Protein AF-Q18H77-F1 (afdb_monomer_lite)

Foldseek 3Di:
DPLWKKKWFWPFQDPVDDPRGRIAIASDWDDPDQWIWTQHPVRDTDIDGPVGTDDMGIDD

Structure (mmCIF, N/CA/C/O backbone):
data_AF-Q18H77-F1
#
_entry.id   AF-Q18H77-F1
#
loop_
_atom_site.group_PDB
_atom_site.id
_atom_site.type_symbol
_atom_site.label_atom_id
_atom_site.label_alt_id
_atom_site.label_comp_id
_atom_site.label_asym_id
_atom_site.label_entity_id
_atom_site.label_seq_id
_atom_site.pdbx_PDB_ins_code
_atom_site.Cartn_x
_atom_site.Cartn_y
_atom_site.Cartn_z
_atom_site.occupancy
_atom_site.B_iso_or_equiv
_atom_site.auth_seq_id
_atom_site.auth_comp_id
_atom_site.auth_asym_id
_atom_site.auth_atom_id
_atom_site.pdbx_PDB_model_num
ATOM 1 N N . MET A 1 1 ? 9.529 1.308 -19.714 1.00 42.91 1 MET A N 1
ATOM 2 C CA . MET A 1 1 ? 8.734 0.435 -18.831 1.00 42.91 1 MET A CA 1
ATOM 3 C C . MET A 1 1 ? 7.852 1.409 -18.089 1.00 42.91 1 MET A C 1
ATOM 5 O O . MET A 1 1 ? 8.404 2.417 -17.671 1.00 42.91 1 MET A O 1
ATOM 9 N N . ALA A 1 2 ? 6.527 1.264 -18.150 1.00 48.34 2 ALA A N 1
ATOM 10 C CA . ALA A 1 2 ? 5.649 2.229 -17.492 1.00 48.34 2 ALA A CA 1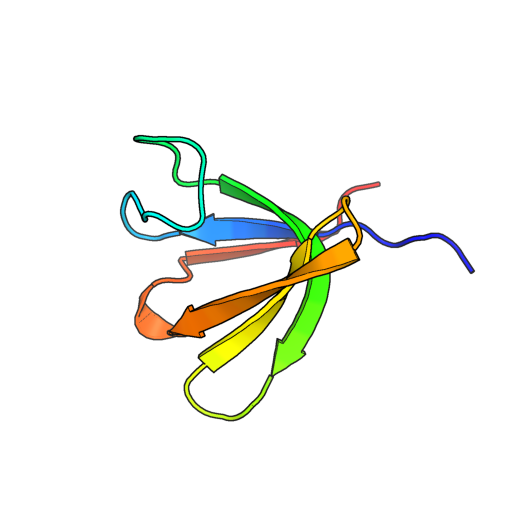
ATOM 11 C C . ALA A 1 2 ? 6.046 2.283 -16.013 1.00 48.34 2 ALA A C 1
ATOM 13 O O . ALA A 1 2 ? 6.299 1.230 -15.431 1.00 48.34 2 ALA A O 1
ATOM 14 N N . ASP A 1 3 ? 6.198 3.486 -15.465 1.00 61.06 3 ASP A N 1
ATOM 15 C CA . ASP A 1 3 ? 6.330 3.692 -14.027 1.00 61.06 3 ASP A CA 1
ATOM 16 C C . ASP A 1 3 ? 5.001 3.239 -13.401 1.00 61.06 3 ASP A C 1
ATOM 18 O O . ASP A 1 3 ? 4.064 4.024 -13.282 1.00 61.06 3 ASP A O 1
ATOM 22 N N . GLU A 1 4 ? 4.862 1.934 -13.147 1.00 77.31 4 GLU A N 1
ATOM 23 C CA . GLU A 1 4 ? 3.656 1.342 -12.570 1.00 77.31 4 GLU A CA 1
ATOM 24 C C . GLU A 1 4 ? 3.511 1.881 -11.148 1.00 77.31 4 GLU A C 1
ATOM 26 O O . GLU A 1 4 ? 4.247 1.498 -10.242 1.00 77.31 4 GLU A O 1
ATOM 31 N N . ALA A 1 5 ? 2.582 2.814 -10.960 1.00 89.62 5 ALA A N 1
ATOM 32 C CA . ALA A 1 5 ? 2.230 3.293 -9.639 1.00 89.62 5 ALA A CA 1
ATOM 33 C C . ALA A 1 5 ? 1.255 2.309 -8.985 1.00 89.62 5 AL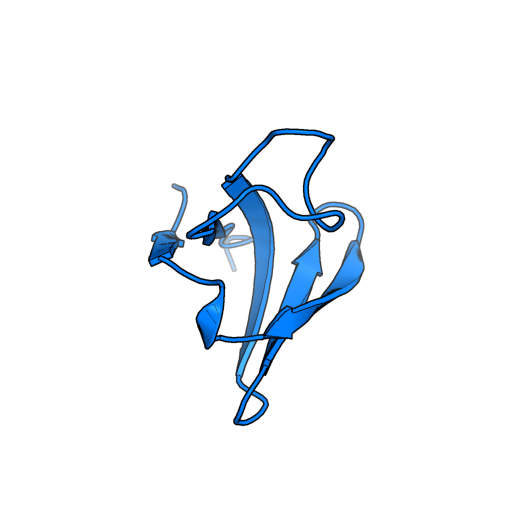A A C 1
ATOM 35 O O . ALA A 1 5 ? 0.416 1.692 -9.643 1.00 89.62 5 ALA A O 1
ATOM 36 N N . TYR A 1 6 ? 1.342 2.185 -7.669 1.00 93.81 6 TYR A N 1
ATOM 37 C CA . TYR A 1 6 ? 0.467 1.351 -6.860 1.00 93.81 6 TYR A CA 1
ATOM 38 C C . TYR A 1 6 ? -0.203 2.218 -5.804 1.00 93.81 6 TYR A C 1
ATOM 40 O O . TYR A 1 6 ? 0.434 3.068 -5.181 1.00 93.81 6 TYR A O 1
ATOM 48 N N . GLN A 1 7 ? -1.494 1.997 -5.588 1.00 94.44 7 GLN A N 1
ATOM 49 C CA . GLN A 1 7 ? -2.223 2.572 -4.472 1.00 94.44 7 GLN A CA 1
ATOM 50 C C . GLN A 1 7 ? -2.331 1.516 -3.381 1.00 94.44 7 GLN A C 1
ATOM 52 O O . GLN A 1 7 ? -2.883 0.436 -3.596 1.00 94.44 7 GLN A O 1
ATOM 57 N N . ILE A 1 8 ? -1.807 1.838 -2.206 1.00 94.56 8 ILE A N 1
ATOM 58 C CA . ILE A 1 8 ? -1.872 0.982 -1.026 1.00 94.56 8 ILE A CA 1
ATOM 59 C C . ILE A 1 8 ? -2.911 1.565 -0.079 1.00 94.56 8 ILE A C 1
ATOM 61 O O . ILE A 1 8 ? -2.814 2.731 0.310 1.00 94.56 8 ILE A O 1
ATOM 65 N N . THR A 1 9 ? -3.890 0.746 0.295 1.00 95.12 9 THR A N 1
ATOM 66 C CA . THR A 1 9 ? -4.895 1.067 1.311 1.00 95.12 9 THR A CA 1
ATOM 67 C C . THR A 1 9 ? -4.483 0.442 2.636 1.00 95.12 9 THR A C 1
ATOM 69 O O . THR A 1 9 ? -4.140 -0.738 2.700 1.00 95.12 9 THR A O 1
ATOM 72 N N . LEU A 1 10 ? -4.513 1.236 3.697 1.00 94.19 10 LEU A N 1
ATOM 73 C CA . LEU A 1 10 ? -4.169 0.867 5.058 1.00 94.19 10 LEU A CA 1
ATOM 74 C C . LEU A 1 10 ? -5.433 0.619 5.881 1.00 94.19 10 LEU A C 1
ATOM 76 O O . LEU A 1 10 ? -6.423 1.341 5.752 1.00 94.19 10 LEU A O 1
ATOM 80 N N . ALA A 1 11 ? -5.360 -0.356 6.784 1.00 93.38 11 ALA A N 1
ATOM 81 C CA . ALA A 1 11 ? -6.457 -0.721 7.675 1.00 93.38 11 ALA A CA 1
ATOM 82 C C . ALA A 1 11 ? -6.846 0.430 8.625 1.00 93.38 11 ALA A C 1
ATOM 84 O O . ALA A 1 11 ? -8.017 0.607 8.968 1.00 93.38 11 ALA A O 1
ATOM 85 N N . GLU A 1 12 ? -5.870 1.249 9.023 1.00 90.88 12 GLU A N 1
ATOM 86 C CA . GLU A 1 12 ? -6.045 2.414 9.889 1.00 90.88 12 GLU A CA 1
ATOM 87 C C . GLU A 1 12 ? -5.156 3.586 9.436 1.00 90.88 12 GLU A C 1
ATOM 89 O O . GLU A 1 12 ? -4.183 3.364 8.708 1.00 90.88 12 GLU A O 1
ATOM 94 N N . PRO A 1 13 ? -5.486 4.839 9.812 1.00 89.69 13 PRO A N 1
ATOM 95 C CA . PRO A 1 13 ? -4.640 5.986 9.502 1.00 89.69 13 PRO A CA 1
ATOM 96 C C . PRO A 1 13 ? -3.225 5.810 10.053 1.00 89.69 13 PRO A C 1
ATOM 98 O O . PRO A 1 13 ? -3.046 5.362 11.186 1.00 89.69 13 PRO A O 1
ATOM 101 N N . HIS A 1 14 ? -2.217 6.167 9.258 1.00 87.56 14 HIS A N 1
ATOM 102 C CA . HIS A 1 14 ? -0.816 5.938 9.610 1.00 87.56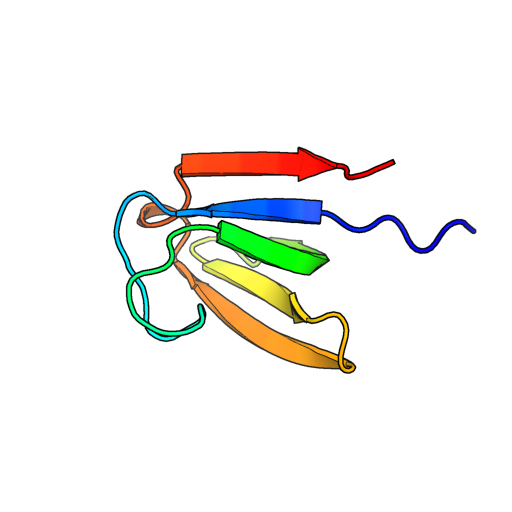 14 HIS A CA 1
ATOM 103 C C . HIS A 1 14 ? 0.064 7.123 9.212 1.00 87.56 14 HIS A C 1
ATOM 105 O O . HIS A 1 14 ? -0.151 7.737 8.170 1.00 87.56 14 HIS A O 1
ATOM 111 N N . GLU A 1 15 ? 1.129 7.373 9.980 1.00 85.31 15 GLU A N 1
ATOM 112 C CA . GLU A 1 15 ? 2.082 8.486 9.784 1.00 85.31 15 GLU A CA 1
ATOM 113 C C . GLU A 1 15 ? 2.827 8.477 8.438 1.00 85.31 15 GLU A C 1
ATOM 115 O O . GLU A 1 15 ? 3.496 9.440 8.079 1.00 85.31 15 GLU A O 1
ATOM 120 N N . ILE A 1 16 ? 2.737 7.368 7.702 1.00 84.62 16 ILE A N 1
ATOM 121 C CA . ILE A 1 16 ? 3.315 7.237 6.361 1.00 84.62 16 ILE A CA 1
ATOM 122 C C . ILE A 1 16 ? 2.460 7.957 5.313 1.00 84.62 16 ILE A C 1
ATOM 124 O O . ILE A 1 16 ? 2.949 8.281 4.237 1.00 84.62 16 ILE A O 1
ATOM 128 N N . THR A 1 17 ? 1.189 8.184 5.634 1.00 86.38 17 THR A N 1
ATOM 129 C CA . THR A 1 17 ? 0.221 8.903 4.813 1.00 86.38 17 THR A CA 1
ATOM 130 C C . THR A 1 17 ? 0.061 10.329 5.333 1.00 86.38 17 THR A C 1
ATOM 132 O O . THR A 1 17 ? 0.389 10.627 6.484 1.00 86.38 17 THR A O 1
ATOM 135 N N . ASP A 1 18 ? -0.472 11.219 4.501 1.00 78.94 18 ASP A N 1
ATOM 136 C CA . ASP A 1 18 ? -0.700 12.608 4.889 1.00 78.94 18 ASP A CA 1
ATOM 137 C C . ASP A 1 18 ? -1.885 12.736 5.864 1.00 78.94 18 ASP A C 1
ATOM 139 O O . ASP A 1 18 ? -3.040 12.927 5.464 1.00 78.94 18 ASP A O 1
ATOM 143 N N . GLY A 1 19 ? -1.579 12.662 7.163 1.00 80.25 19 GLY A N 1
ATOM 144 C CA . GLY A 1 19 ? -2.512 12.910 8.264 1.00 80.25 19 GLY A CA 1
ATOM 145 C C . GLY A 1 19 ? -3.425 11.720 8.557 1.00 80.25 19 GLY A C 1
ATOM 146 O O . GLY A 1 19 ? -2.954 10.629 8.853 1.00 80.25 19 GLY A O 1
ATOM 147 N N . ASP A 1 20 ? -4.740 11.941 8.482 1.00 82.56 20 ASP A N 1
ATOM 148 C CA . ASP A 1 20 ? -5.767 10.919 8.748 1.00 82.56 20 ASP A CA 1
ATOM 149 C C . ASP A 1 20 ? -6.080 10.044 7.518 1.00 82.56 20 ASP A C 1
ATOM 151 O O . ASP A 1 20 ? -7.094 9.337 7.468 1.00 82.56 20 ASP A O 1
ATOM 155 N N . GLN A 1 21 ? -5.243 10.126 6.482 1.00 88.25 21 GLN A N 1
ATOM 156 C CA . GLN A 1 21 ? -5.421 9.339 5.274 1.00 88.25 21 GLN A CA 1
ATOM 157 C C . GLN A 1 21 ? -5.117 7.864 5.532 1.00 88.25 21 GLN A C 1
ATOM 159 O O . GLN A 1 21 ? -4.412 7.472 6.455 1.00 88.25 21 GLN A O 1
ATOM 164 N N . ARG A 1 22 ? -5.721 7.016 4.705 1.00 93.75 22 ARG A N 1
ATOM 165 C CA . ARG A 1 22 ? -5.497 5.566 4.720 1.00 93.75 22 ARG A CA 1
ATOM 166 C C . ARG A 1 22 ? -4.961 5.065 3.396 1.00 93.75 22 ARG A C 1
ATOM 168 O O . ARG A 1 22 ? -4.816 3.874 3.208 1.00 93.75 22 ARG A O 1
ATOM 175 N N . THR A 1 23 ? -4.703 5.957 2.457 1.00 93.31 23 THR A N 1
ATOM 176 C CA . THR A 1 23 ? -4.271 5.604 1.112 1.00 93.31 23 THR A CA 1
ATOM 177 C C . THR A 1 23 ? -2.966 6.303 0.820 1.00 93.31 23 THR A C 1
ATOM 179 O O . THR A 1 23 ? -2.817 7.484 1.134 1.00 93.31 23 THR A O 1
ATOM 182 N N . ILE A 1 24 ? -2.039 5.581 0.206 1.00 92.38 24 ILE A N 1
ATOM 183 C CA . ILE A 1 24 ? -0.771 6.130 -0.257 1.00 92.38 24 ILE A CA 1
ATOM 184 C C . ILE A 1 24 ? -0.469 5.625 -1.657 1.00 92.38 24 ILE A C 1
ATOM 186 O O . ILE A 1 24 ? -0.660 4.446 -1.958 1.00 92.38 24 ILE A O 1
ATOM 190 N N . THR A 1 25 ? 0.007 6.532 -2.501 1.00 93.44 25 THR A N 1
ATOM 191 C CA . THR A 1 25 ? 0.498 6.202 -3.835 1.00 93.44 25 THR A CA 1
ATOM 192 C C . THR A 1 25 ? 2.004 6.008 -3.784 1.00 93.44 25 THR A C 1
ATOM 194 O O . THR A 1 25 ? 2.734 6.859 -3.274 1.00 93.44 25 THR A O 1
ATOM 197 N N . VAL A 1 26 ? 2.464 4.885 -4.319 1.00 93.44 26 VAL A N 1
ATOM 198 C CA . VAL A 1 26 ? 3.870 4.482 -4.347 1.00 93.44 26 VAL A CA 1
ATOM 199 C C . VAL A 1 26 ? 4.259 4.164 -5.787 1.00 93.44 26 VAL A C 1
ATOM 201 O O . VAL A 1 26 ? 3.431 3.676 -6.553 1.00 93.44 26 VAL A O 1
ATOM 204 N N . SER A 1 27 ? 5.495 4.447 -6.182 1.00 93.94 27 SER A N 1
ATOM 205 C CA . SER A 1 27 ? 6.045 4.025 -7.478 1.00 93.94 27 SER A CA 1
ATOM 206 C C . SER A 1 27 ? 6.505 2.566 -7.471 1.00 93.94 27 SER A C 1
ATOM 208 O O . SER A 1 27 ? 6.792 2.001 -8.519 1.00 93.94 27 SER A O 1
ATOM 210 N N . GLY A 1 28 ? 6.581 1.945 -6.294 1.00 92.75 28 GLY A N 1
ATOM 211 C CA . GLY A 1 28 ? 6.923 0.540 -6.147 1.00 92.75 28 GLY A CA 1
ATOM 212 C C . GLY A 1 28 ? 6.846 0.082 -4.698 1.00 92.75 28 GLY A C 1
ATOM 213 O O . GLY A 1 28 ? 6.755 0.886 -3.768 1.00 92.75 28 GLY A O 1
ATOM 214 N N . TYR A 1 29 ? 6.877 -1.231 -4.496 1.00 93.38 29 TYR A N 1
ATOM 215 C CA . TYR A 1 29 ? 7.042 -1.813 -3.172 1.00 93.38 29 TYR A CA 1
ATOM 216 C C . TYR A 1 29 ? 7.808 -3.137 -3.230 1.00 93.38 29 TYR A C 1
ATOM 218 O O . TYR A 1 29 ? 7.713 -3.890 -4.198 1.00 93.38 29 TYR A O 1
ATOM 226 N N . GLU A 1 30 ? 8.547 -3.436 -2.167 1.00 94.00 30 GLU A N 1
ATOM 227 C CA . GLU A 1 30 ? 9.276 -4.686 -1.979 1.00 94.00 30 GLU A CA 1
ATOM 228 C C . GLU A 1 30 ? 8.776 -5.408 -0.724 1.00 94.00 30 GLU A C 1
ATOM 230 O O . GLU A 1 30 ? 8.636 -4.821 0.352 1.00 94.00 30 GLU A O 1
ATOM 235 N N . ASP A 1 31 ? 8.530 -6.709 -0.857 1.00 93.38 31 ASP A N 1
ATOM 236 C CA . ASP A 1 31 ? 8.176 -7.582 0.253 1.00 93.38 31 ASP A CA 1
ATOM 237 C C . ASP A 1 31 ? 9.428 -8.089 0.977 1.00 93.38 31 ASP A C 1
ATOM 239 O O . ASP A 1 31 ? 10.165 -8.926 0.458 1.00 93.38 31 ASP A O 1
ATOM 243 N N . VAL A 1 32 ? 9.626 -7.631 2.216 1.00 93.94 32 VAL A N 1
ATOM 244 C CA . VAL A 1 32 ? 10.759 -8.025 3.068 1.00 93.94 32 VAL A CA 1
ATOM 245 C C . VAL A 1 32 ? 10.322 -8.883 4.263 1.00 93.94 32 VAL A C 1
ATOM 247 O O . VAL A 1 32 ? 10.892 -8.820 5.355 1.00 93.94 32 VAL A O 1
ATOM 250 N N . GLY A 1 33 ? 9.285 -9.706 4.079 1.00 93.44 33 GLY A N 1
ATOM 251 C CA . GLY A 1 33 ? 8.818 -10.688 5.060 1.00 93.44 33 GLY A CA 1
ATOM 252 C C . GLY A 1 33 ? 7.615 -10.199 5.864 1.00 93.44 33 GLY A C 1
ATOM 253 O O . GLY A 1 33 ? 6.478 -10.494 5.503 1.00 93.44 33 GLY A O 1
ATOM 254 N N . SER A 1 34 ? 7.843 -9.473 6.961 1.00 93.31 34 SER A N 1
ATOM 255 C CA . SER A 1 34 ? 6.758 -8.925 7.806 1.00 93.31 34 SER A CA 1
ATOM 256 C C . SER A 1 34 ? 6.386 -7.481 7.456 1.00 93.31 34 SER A C 1
ATOM 258 O O . SER A 1 34 ? 5.394 -6.954 7.959 1.00 93.31 34 SER A O 1
ATOM 260 N N . MET A 1 35 ? 7.182 -6.831 6.608 1.00 95.00 35 MET A N 1
ATOM 261 C CA . MET A 1 35 ? 7.008 -5.438 6.202 1.00 95.00 35 MET A CA 1
ATOM 262 C C . MET A 1 35 ? 7.049 -5.322 4.681 1.00 95.00 35 MET A C 1
ATOM 264 O O . MET A 1 35 ? 7.651 -6.161 4.009 1.00 95.00 35 MET A O 1
ATOM 268 N N . PHE A 1 36 ? 6.439 -4.263 4.163 1.00 94.50 36 PHE A N 1
ATOM 269 C CA . PHE A 1 36 ? 6.704 -3.758 2.825 1.00 94.50 36 PHE A CA 1
ATOM 270 C C . PHE A 1 36 ? 7.633 -2.552 2.906 1.00 94.50 36 PHE A C 1
ATOM 272 O O . PHE A 1 36 ? 7.432 -1.666 3.742 1.00 94.50 36 PHE A O 1
ATOM 279 N N . MET A 1 37 ? 8.643 -2.524 2.039 1.00 94.50 37 MET A N 1
ATOM 280 C CA . MET A 1 37 ? 9.389 -1.309 1.729 1.00 94.50 37 MET A CA 1
ATOM 281 C C . MET A 1 37 ? 8.712 -0.628 0.551 1.00 94.50 37 MET A C 1
ATOM 283 O O . MET A 1 37 ? 8.644 -1.190 -0.530 1.00 94.50 37 MET A O 1
ATOM 287 N N . LEU A 1 38 ? 8.177 0.557 0.783 1.00 93.38 38 LEU A N 1
ATOM 288 C CA . LEU A 1 38 ? 7.470 1.375 -0.182 1.00 93.38 38 LEU A CA 1
ATOM 289 C C . LEU A 1 38 ? 8.433 2.388 -0.786 1.00 93.38 38 LEU A C 1
ATOM 291 O O . LEU A 1 38 ? 9.099 3.122 -0.051 1.00 93.38 38 LEU A O 1
ATOM 295 N N . GLU A 1 39 ? 8.467 2.446 -2.109 1.00 94.19 39 GLU A N 1
ATOM 296 C CA . GLU A 1 39 ? 9.117 3.511 -2.859 1.00 94.19 39 GLU A CA 1
ATOM 297 C C . GLU A 1 39 ? 8.058 4.559 -3.199 1.00 94.19 39 GLU A C 1
ATOM 299 O O . GLU A 1 39 ? 7.138 4.316 -3.974 1.00 94.19 39 GLU A O 1
ATOM 304 N N . LEU A 1 40 ? 8.130 5.710 -2.544 1.00 91.75 40 LEU A N 1
ATOM 305 C CA . LEU A 1 40 ? 7.219 6.823 -2.756 1.00 91.75 40 LEU A CA 1
ATOM 306 C C . LEU A 1 40 ? 7.486 7.481 -4.113 1.00 91.75 40 LEU A C 1
ATOM 308 O O . LEU A 1 40 ? 8.602 7.462 -4.627 1.00 91.75 40 LEU A O 1
ATOM 312 N N . THR A 1 41 ? 6.480 8.164 -4.659 1.00 89.94 41 THR A N 1
ATOM 313 C CA . THR A 1 41 ? 6.590 8.860 -5.954 1.00 89.94 41 THR A CA 1
ATOM 314 C C . THR A 1 41 ? 7.607 10.006 -5.967 1.00 89.94 41 THR A C 1
ATOM 316 O O . THR A 1 41 ? 7.970 10.492 -7.035 1.00 89.94 41 THR A O 1
ATOM 319 N N . ASP A 1 42 ? 8.050 10.472 -4.797 1.00 88.12 42 ASP A N 1
ATOM 320 C CA . ASP A 1 42 ? 9.118 11.468 -4.647 1.00 88.12 42 ASP A CA 1
ATOM 321 C C . ASP A 1 42 ? 10.528 10.840 -4.566 1.00 88.12 42 ASP A C 1
ATOM 323 O O . ASP A 1 42 ? 11.514 11.556 -4.379 1.00 88.12 42 ASP A O 1
ATOM 327 N N . GLY A 1 43 ? 10.633 9.513 -4.718 1.00 87.88 43 GLY A N 1
ATOM 328 C CA . GLY A 1 43 ? 11.868 8.735 -4.584 1.00 87.88 43 GLY A CA 1
ATOM 329 C C . GLY A 1 43 ? 12.247 8.418 -3.132 1.00 87.88 43 GLY A C 1
ATOM 330 O O . GLY A 1 43 ? 13.296 7.822 -2.877 1.00 87.88 43 GLY A O 1
ATOM 331 N N . GLY A 1 44 ? 11.431 8.825 -2.157 1.00 91.19 44 GLY A N 1
ATOM 332 C CA . GLY A 1 44 ? 11.616 8.467 -0.759 1.00 91.19 44 GLY A CA 1
ATOM 333 C C . GLY A 1 44 ? 11.297 6.996 -0.504 1.00 91.19 44 GLY A C 1
ATOM 334 O O . GLY A 1 44 ? 10.347 6.454 -1.050 1.00 91.19 44 GLY A O 1
ATOM 335 N N . ILE A 1 45 ? 12.048 6.350 0.389 1.00 93.19 45 ILE A N 1
ATOM 336 C CA . ILE A 1 45 ? 11.727 4.992 0.849 1.00 93.19 45 ILE A CA 1
ATOM 337 C C . ILE A 1 45 ? 11.095 5.060 2.239 1.00 93.19 45 ILE A C 1
ATOM 339 O O . ILE A 1 45 ? 11.549 5.808 3.120 1.00 93.19 45 ILE A O 1
ATOM 343 N N . ARG A 1 46 ? 10.032 4.285 2.447 1.00 92.50 46 ARG A N 1
ATOM 344 C CA . ARG A 1 46 ? 9.368 4.104 3.743 1.00 92.50 46 ARG A CA 1
ATOM 345 C C . ARG A 1 46 ? 9.062 2.635 3.980 1.00 92.50 46 ARG A C 1
ATOM 347 O O . ARG A 1 46 ? 8.899 1.884 3.034 1.00 92.50 46 ARG A O 1
ATOM 354 N N . SER A 1 47 ? 8.964 2.215 5.234 1.00 93.19 47 SER A N 1
ATOM 355 C CA . SER A 1 47 ? 8.551 0.855 5.577 1.00 93.19 47 SER A CA 1
ATOM 356 C C . SER A 1 47 ? 7.226 0.862 6.324 1.00 93.19 47 SER A C 1
ATOM 358 O O . SER A 1 47 ? 6.967 1.744 7.142 1.00 93.19 47 SER A O 1
ATOM 360 N N . ILE A 1 48 ? 6.392 -0.138 6.052 1.00 92.56 48 ILE A N 1
ATOM 361 C CA . ILE A 1 48 ? 5.153 -0.370 6.792 1.00 92.56 48 ILE A CA 1
ATOM 362 C C . ILE A 1 48 ? 4.958 -1.861 7.051 1.00 92.56 48 ILE A C 1
ATOM 364 O O . ILE A 1 48 ? 5.301 -2.709 6.228 1.00 92.56 48 ILE A O 1
ATOM 368 N N . GLY A 1 49 ? 4.427 -2.198 8.224 1.00 94.75 49 GLY A N 1
ATOM 369 C CA . GLY A 1 49 ? 4.083 -3.576 8.553 1.00 94.75 49 GLY A CA 1
ATOM 370 C C . GLY A 1 49 ? 2.896 -4.064 7.732 1.00 94.75 49 GLY A C 1
ATOM 371 O O . GLY A 1 49 ? 1.896 -3.362 7.604 1.00 94.75 49 GLY A O 1
ATOM 372 N N . LYS A 1 50 ? 2.972 -5.292 7.213 1.00 93.12 50 LYS A N 1
ATOM 373 C CA . LYS A 1 50 ? 1.903 -5.861 6.377 1.00 93.12 50 LYS A CA 1
ATOM 374 C C . LYS A 1 50 ? 0.571 -5.995 7.102 1.00 93.12 50 LYS A C 1
ATOM 376 O O . LYS A 1 50 ? -0.467 -5.968 6.462 1.00 93.12 50 LYS A O 1
ATOM 381 N N . GLN A 1 51 ? 0.594 -6.122 8.429 1.00 94.00 51 GLN A N 1
ATOM 382 C CA . GLN A 1 51 ? -0.623 -6.172 9.239 1.00 94.00 51 GLN A CA 1
ATOM 383 C C . GLN A 1 51 ? -1.461 -4.887 9.158 1.00 94.00 51 GLN A C 1
ATOM 385 O O . GLN A 1 51 ? -2.621 -4.904 9.551 1.00 94.00 51 GLN A O 1
ATOM 390 N N . LEU A 1 52 ? -0.867 -3.786 8.688 1.00 93.25 52 LEU A N 1
ATOM 391 C CA . LEU A 1 52 ? -1.532 -2.499 8.503 1.00 93.25 52 LEU A CA 1
ATOM 392 C C . LEU A 1 52 ? -2.046 -2.305 7.074 1.00 93.25 52 LEU A C 1
ATOM 394 O O . LEU A 1 52 ? -2.708 -1.308 6.820 1.00 93.25 52 LEU A O 1
ATOM 398 N N . ILE A 1 53 ? -1.739 -3.213 6.145 1.00 93.31 53 ILE A N 1
ATOM 399 C CA . ILE A 1 53 ? -2.169 -3.120 4.749 1.00 93.31 53 ILE A CA 1
ATOM 400 C C . ILE A 1 53 ? -3.494 -3.859 4.590 1.00 93.31 53 ILE A C 1
ATOM 402 O O . ILE A 1 53 ? -3.609 -5.033 4.938 1.00 93.31 53 ILE A O 1
ATOM 406 N N . GLU A 1 54 ? -4.480 -3.156 4.048 1.00 95.62 54 GLU A N 1
ATOM 407 C CA . GLU A 1 54 ? -5.797 -3.692 3.715 1.00 95.62 54 GLU A CA 1
ATOM 408 C C . GLU A 1 54 ? -5.854 -4.146 2.253 1.00 95.62 54 GLU A C 1
ATOM 410 O O . GLU A 1 54 ? -6.351 -5.236 1.977 1.00 95.62 54 GLU A O 1
ATOM 415 N N . ASP A 1 55 ? -5.308 -3.349 1.328 1.00 95.12 55 ASP A N 1
ATOM 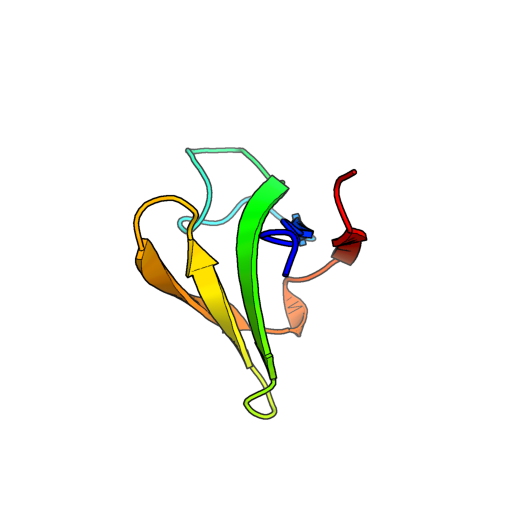416 C CA . ASP A 1 55 ? -5.332 -3.660 -0.105 1.00 95.12 55 ASP A CA 1
ATOM 417 C C . ASP A 1 55 ? -4.174 -3.004 -0.873 1.00 95.12 55 ASP A C 1
ATOM 419 O O . ASP A 1 55 ? -3.630 -1.980 -0.444 1.00 95.12 55 ASP A O 1
ATOM 423 N N . VAL A 1 56 ? -3.810 -3.579 -2.021 1.00 94.06 56 VAL A N 1
ATOM 424 C CA . VAL A 1 56 ? -2.807 -3.032 -2.948 1.00 94.06 56 VAL A CA 1
ATOM 425 C C . VAL A 1 56 ? -3.314 -3.168 -4.377 1.00 94.06 56 VAL A C 1
ATOM 427 O O . VAL A 1 56 ? -3.463 -4.278 -4.887 1.00 94.06 56 VAL A O 1
ATOM 430 N N . THR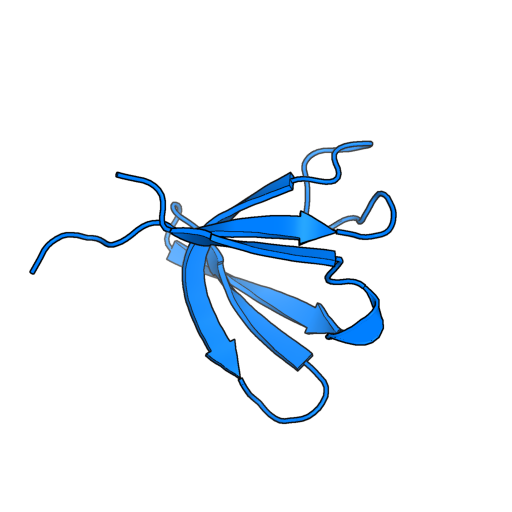 A 1 57 ? -3.520 -2.037 -5.047 1.00 94.31 57 THR A N 1
ATOM 431 C CA . THR A 1 57 ? -4.043 -1.996 -6.418 1.00 94.31 57 THR A CA 1
ATOM 432 C C . THR A 1 57 ? -3.103 -1.231 -7.348 1.00 94.31 57 THR A C 1
ATOM 434 O O . THR A 1 57 ? -2.667 -0.139 -6.975 1.00 94.31 57 THR A O 1
ATOM 437 N N . PRO A 1 58 ? -2.808 -1.737 -8.559 1.00 91.75 58 PRO A N 1
ATOM 438 C CA . PRO A 1 58 ? -2.096 -0.956 -9.566 1.00 91.75 58 PRO A CA 1
ATOM 439 C C . PRO A 1 58 ? -2.944 0.243 -10.018 1.00 91.75 58 PRO A C 1
ATOM 441 O O . PRO A 1 58 ? -4.174 0.155 -10.067 1.00 91.75 58 PRO A O 1
ATOM 444 N N . ILE A 1 59 ? -2.285 1.354 -10.340 1.00 87.38 59 ILE A N 1
ATOM 445 C CA . ILE A 1 59 ? -2.900 2.580 -10.857 1.00 87.38 59 ILE A CA 1
ATOM 446 C C . ILE A 1 59 ? -2.504 2.710 -12.334 1.00 87.38 59 ILE A C 1
ATOM 448 O O . ILE A 1 59 ? -1.313 2.710 -12.644 1.00 87.38 59 ILE A O 1
ATOM 452 N N . GLU A 1 60 ? -3.495 2.773 -13.229 1.00 72.06 60 GLU A N 1
ATOM 453 C CA . GLU A 1 60 ? -3.305 2.969 -14.682 1.00 72.06 60 GLU A CA 1
ATOM 454 C C . GLU A 1 60 ? -3.069 4.437 -15.068 1.00 72.06 60 GLU A C 1
ATOM 456 O O . GLU A 1 60 ? -3.702 5.331 -14.455 1.00 72.06 60 GLU A O 1
#

Secondary structure (DSSP, 8-state):
----EEEEEESS--TTSSSS--EEEEEEEEE-SSEEEEEETTS-EEE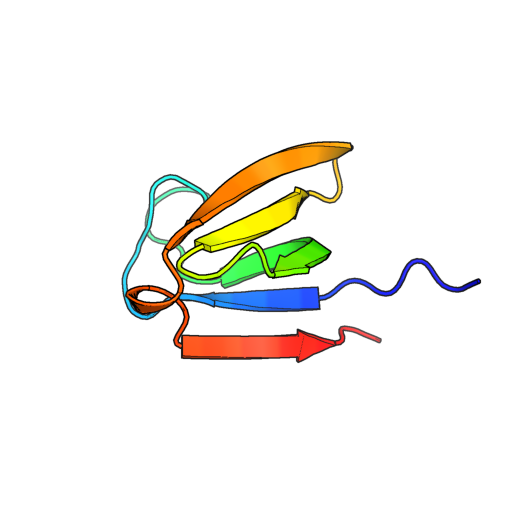EEGGGEEEEEEE-

pLDDT: mean 89.07, std 10.12, range [42.91, 95.62]

Organism: Haloquadratum walsbyi (strain DSM 16790 / HBSQ001) (NCBI:txid362976)

Sequence (60 aa):
MADEAYQITLAEPHEITDGDQRTITVSGYEDVGSMFMLELTDGGIRSIGKQLIEDVTPIE

Radius of gyration: 10.73 Å; chains: 1; bounding box: 18×24×29 Å